Protein AF-A0A7X1LHY0-F1 (afdb_monomer)

Nearest PDB structures (foldseek):
  7w5z-assembly1_c3  TM=2.363E-01  e=8.682E+00  Tetrahymena thermophila
  3ic3-assembly3_B  TM=2.520E-01  e=9.906E+00  Rhodopseudomonas palustris

Radius of gyration: 25.95 Å; Cα contacts (8 Å, |Δi|>4): 78; chains: 1; bounding box: 81×32×48 Å

pLDDT: mean 93.98, std 3.86, range [76.38, 98.06]

Mean predicted aligned error: 5.96 Å

Secondary structure (DSSP, 8-state):
---TTS-----PPPPPSS-TTT--S---------------PPP-----------EE-TTT--EE-PPPPP-SSTT--S-HHHHHHHHHHHHTS---HHHHHHHHHHTT----HHHHHHHHHHHHHHT-

Foldseek 3Di:
DDDPPDDDDDDDDDDDCADPVPRHNPDDDDDDDDDDDDDDDPDDDDQDDDDWDWDADPVPRDIDTDDDDDDLFVVDRDHPVRLVVLCCCCPVVVNQLVNVQVVCVVVVHHDDSVNSVVSPVSNVVSVD

Structure (mmCIF, N/CA/C/O backbone):
data_AF-A0A7X1LHY0-F1
#
_entry.id   AF-A0A7X1LHY0-F1
#
loop_
_atom_site.group_PDB
_atom_site.id
_atom_site.type_symbol
_atom_site.label_atom_id
_atom_site.label_alt_id
_atom_site.label_comp_id
_atom_site.label_asym_id
_atom_site.label_entity_id
_atom_site.label_seq_id
_atom_site.pdbx_PDB_ins_code
_atom_site.Cartn_x
_atom_site.Cartn_y
_atom_site.Cartn_z
_atom_site.occupancy
_atom_site.B_iso_or_equiv
_atom_site.auth_seq_id
_atom_site.auth_comp_id
_atom_site.auth_asym_id
_atom_site.auth_atom_id
_atom_site.pdbx_PDB_model_num
ATOM 1 N N . PRO A 1 1 ? -22.902 -15.969 -0.857 1.00 85.88 1 PRO A N 1
ATOM 2 C CA . PRO A 1 1 ? -22.090 -15.601 0.329 1.00 85.88 1 PRO A CA 1
ATOM 3 C C . PRO A 1 1 ? -20.743 -14.999 -0.093 1.00 85.88 1 PRO A C 1
ATOM 5 O O . PRO A 1 1 ? -20.131 -15.508 -1.031 1.00 85.88 1 PRO A O 1
ATOM 8 N N . PHE A 1 2 ? -20.311 -13.909 0.549 1.00 93.25 2 PHE A N 1
ATOM 9 C CA . PHE A 1 2 ? -19.036 -13.254 0.227 1.00 93.25 2 PHE A CA 1
ATOM 10 C C . PHE A 1 2 ? -17.835 -13.946 0.901 1.00 93.25 2 PHE A C 1
ATOM 12 O O . PHE A 1 2 ? -18.013 -14.597 1.931 1.00 93.25 2 PHE A O 1
ATOM 19 N N . PRO A 1 3 ? -16.602 -13.814 0.364 1.00 95.81 3 PRO A N 1
ATOM 20 C CA . PRO A 1 3 ? -15.420 -14.482 0.918 1.00 95.81 3 PRO A CA 1
ATOM 21 C C . PRO A 1 3 ? -15.141 -14.137 2.390 1.00 95.81 3 PRO A C 1
ATOM 23 O O . PRO A 1 3 ? -15.211 -12.977 2.797 1.00 95.81 3 PRO A O 1
ATOM 26 N N . GLU A 1 4 ? -14.786 -15.133 3.201 1.00 94.00 4 GLU A N 1
ATOM 27 C CA . GLU A 1 4 ? -14.615 -14.986 4.662 1.00 94.00 4 GLU A CA 1
ATOM 28 C C . GLU A 1 4 ? -13.423 -14.112 5.068 1.00 94.00 4 GLU A C 1
ATOM 30 O O . GLU A 1 4 ? -13.462 -13.448 6.097 1.00 94.00 4 GLU A O 1
ATOM 35 N N . HIS A 1 5 ? -12.383 -14.050 4.239 1.00 94.88 5 HIS A N 1
ATOM 36 C CA . HIS A 1 5 ? -11.183 -13.264 4.534 1.00 94.88 5 HIS A CA 1
ATOM 37 C C . HIS A 1 5 ? -11.372 -11.749 4.338 1.00 94.88 5 HIS A C 1
ATOM 39 O O . HIS A 1 5 ? -10.488 -10.978 4.708 1.00 94.88 5 HIS A O 1
ATOM 45 N N . LEU A 1 6 ? -12.482 -11.307 3.731 1.00 95.62 6 LEU A N 1
ATOM 46 C CA . LEU A 1 6 ? -12.755 -9.880 3.564 1.00 95.62 6 LEU A CA 1
ATOM 47 C C . LEU A 1 6 ? -13.174 -9.239 4.899 1.00 95.62 6 LEU A C 1
ATOM 49 O O . LEU A 1 6 ? -13.959 -9.830 5.648 1.00 95.62 6 LEU A O 1
ATOM 53 N N . PRO A 1 7 ? -12.692 -8.024 5.212 1.00 95.00 7 PRO A N 1
ATOM 54 C CA . PRO A 1 7 ? -13.140 -7.310 6.398 1.00 95.00 7 PRO A CA 1
ATOM 55 C C . PRO A 1 7 ? -14.635 -6.992 6.283 1.00 95.00 7 PRO A C 1
ATOM 57 O O . PRO A 1 7 ? -15.123 -6.633 5.213 1.00 95.00 7 PRO A O 1
ATOM 60 N N . ARG A 1 8 ? -15.361 -7.123 7.394 1.00 95.25 8 ARG A N 1
ATOM 61 C CA . ARG A 1 8 ? -16.793 -6.819 7.482 1.00 95.25 8 ARG A CA 1
ATOM 62 C C . ARG A 1 8 ? -16.996 -5.623 8.391 1.00 95.25 8 ARG A C 1
ATOM 64 O O . ARG A 1 8 ? -16.721 -5.697 9.586 1.00 95.25 8 ARG A O 1
ATOM 71 N N . GLU A 1 9 ? -17.478 -4.529 7.817 1.00 95.56 9 GLU A N 1
ATOM 72 C CA . GLU A 1 9 ? -17.961 -3.388 8.584 1.00 95.56 9 GLU A CA 1
ATOM 73 C C . GLU A 1 9 ? -19.419 -3.633 8.967 1.00 95.56 9 GLU A C 1
ATOM 75 O O . GLU A 1 9 ? -20.280 -3.853 8.115 1.00 95.56 9 GLU A O 1
ATOM 80 N N . ARG A 1 10 ? -19.702 -3.628 10.270 1.00 94.62 10 ARG A N 1
ATOM 81 C CA . ARG A 1 10 ? -21.042 -3.888 10.782 1.00 94.62 10 ARG A CA 1
ATOM 82 C C . ARG A 1 10 ? -21.752 -2.578 11.096 1.00 94.62 10 ARG A C 1
ATOM 84 O O . ARG A 1 10 ? -21.530 -1.985 12.148 1.00 94.62 10 ARG A O 1
ATOM 91 N N . VAL A 1 11 ? -22.669 -2.185 10.222 1.00 95.19 11 VAL A N 1
ATOM 92 C CA . VAL A 1 11 ? -23.550 -1.035 10.445 1.00 95.19 11 VAL A CA 1
ATOM 93 C C . VAL A 1 11 ? -24.843 -1.519 11.102 1.00 95.19 11 VAL A C 1
ATOM 9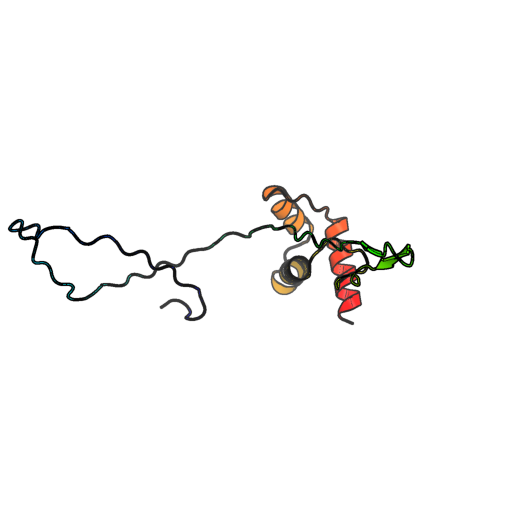5 O O . VAL A 1 11 ? -25.638 -2.224 10.486 1.00 95.19 11 VAL A O 1
ATOM 98 N N . VAL A 1 12 ? -25.050 -1.169 12.374 1.00 95.00 12 VAL A N 1
ATOM 99 C CA . VAL A 1 12 ? -26.282 -1.500 13.108 1.00 95.00 12 VAL A CA 1
ATOM 100 C C . VAL A 1 12 ? -27.229 -0.309 13.050 1.00 95.00 12 VAL A C 1
ATOM 102 O O . VAL A 1 12 ? -26.929 0.749 13.600 1.00 95.00 12 VAL A O 1
ATOM 105 N N . ILE A 1 13 ? -28.387 -0.486 12.413 1.00 94.31 13 ILE A N 1
ATOM 106 C CA . ILE A 1 13 ? -29.454 0.517 12.457 1.00 94.31 13 ILE A CA 1
ATOM 107 C C . ILE A 1 13 ? -30.049 0.528 13.868 1.00 9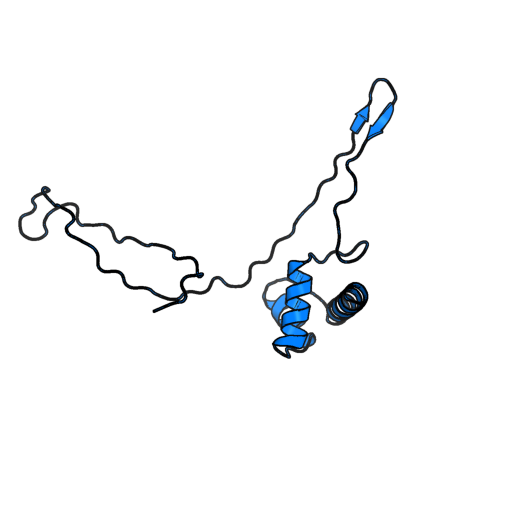4.31 13 ILE A C 1
ATOM 109 O O . ILE A 1 13 ? -30.350 -0.524 14.435 1.00 94.31 13 ILE A O 1
ATOM 113 N N . ALA A 1 14 ? -30.182 1.725 14.444 1.00 91.94 14 ALA A N 1
ATOM 114 C CA . ALA A 1 14 ? -30.658 1.891 15.808 1.00 91.94 14 ALA A CA 1
ATOM 115 C C . ALA A 1 14 ? -32.066 1.306 15.983 1.00 91.94 14 ALA A C 1
ATOM 117 O O . ALA A 1 14 ? -32.978 1.578 15.200 1.00 91.94 14 ALA A O 1
ATOM 118 N N . ALA A 1 15 ? -32.236 0.522 17.048 1.00 91.69 15 ALA A N 1
ATOM 119 C CA . ALA A 1 15 ? -33.547 0.054 17.466 1.00 91.69 15 ALA A CA 1
ATOM 120 C C . ALA A 1 15 ? -34.418 1.242 17.928 1.00 91.69 15 ALA A C 1
ATOM 122 O O . ALA A 1 15 ? -33.883 2.238 18.426 1.00 91.69 15 ALA A O 1
ATOM 123 N N . PRO A 1 16 ? -35.753 1.152 17.804 1.00 92.81 16 PRO A N 1
ATOM 124 C CA . PRO A 1 16 ? -36.641 2.185 18.324 1.00 92.81 16 PRO A CA 1
ATOM 125 C C . PRO A 1 16 ? -36.524 2.289 19.854 1.00 92.81 16 PRO A C 1
ATOM 127 O O . PRO A 1 16 ? -36.327 1.286 20.536 1.00 92.81 16 PRO A O 1
ATOM 130 N N . ALA A 1 17 ? -36.676 3.499 20.403 1.00 92.94 17 ALA A N 1
ATOM 131 C CA . ALA A 1 17 ? -36.624 3.737 21.854 1.00 92.94 17 ALA A CA 1
ATOM 132 C C . ALA A 1 17 ? -37.914 3.318 22.587 1.00 92.94 17 ALA A C 1
ATOM 134 O O . ALA A 1 17 ? -37.912 3.106 23.799 1.00 92.94 17 ALA A O 1
ATOM 135 N N . SER A 1 18 ? -39.023 3.203 21.857 1.00 96.12 18 SER A N 1
ATOM 136 C CA . SER A 1 18 ? -40.320 2.780 22.373 1.00 96.12 18 SER A CA 1
ATOM 137 C C . SER A 1 18 ? -41.049 1.902 21.361 1.00 96.12 18 SER A C 1
ATOM 139 O O . SER A 1 18 ? -40.797 1.956 20.157 1.00 96.12 18 SER A O 1
ATOM 141 N N . CYS A 1 19 ? -41.944 1.051 21.861 1.00 94.44 19 CYS A N 1
ATOM 142 C CA . CYS A 1 19 ? -42.774 0.201 21.025 1.00 94.44 19 CYS A CA 1
ATOM 143 C C . CYS A 1 19 ? -43.650 1.078 20.114 1.00 94.44 19 CYS A C 1
ATOM 145 O O . CYS A 1 19 ? -44.468 1.837 20.641 1.00 94.44 19 CYS A O 1
ATOM 147 N N . PRO A 1 20 ? -43.560 0.943 18.778 1.00 93.00 20 PRO A N 1
ATOM 148 C CA . PRO A 1 20 ? -44.338 1.768 17.852 1.00 93.00 20 PRO A CA 1
ATOM 149 C C . PRO A 1 20 ? -45.856 1.608 18.013 1.00 93.00 20 PRO A C 1
ATOM 151 O O . PRO A 1 20 ? -46.613 2.497 17.646 1.00 93.00 20 PRO A O 1
ATOM 154 N N . CYS A 1 21 ? -46.309 0.476 18.563 1.00 94.12 21 CYS A N 1
ATOM 155 C CA . CYS A 1 21 ? -47.727 0.172 18.744 1.00 94.12 21 CYS A CA 1
ATOM 156 C C . CYS A 1 21 ? -48.326 0.771 20.028 1.00 94.12 21 CYS A C 1
ATOM 158 O O . CYS A 1 21 ? -49.487 1.168 20.023 1.00 94.12 21 CYS A O 1
ATOM 160 N N . CYS A 1 22 ? -47.584 0.785 21.141 1.00 94.94 22 CYS A N 1
ATOM 161 C CA . CYS A 1 22 ? -48.137 1.138 22.460 1.00 94.94 22 CYS A CA 1
ATOM 162 C C . CYS A 1 22 ? -47.306 2.155 23.257 1.00 94.94 22 CYS A C 1
ATOM 164 O O . CYS A 1 22 ? -47.662 2.481 24.385 1.00 94.94 22 CYS A O 1
ATOM 166 N N . GLY A 1 23 ? -46.180 2.631 22.720 1.00 93.25 23 GLY A N 1
ATOM 167 C CA . GLY A 1 23 ? -45.312 3.623 23.362 1.00 93.25 23 GLY A CA 1
ATOM 168 C C . GLY A 1 23 ? -44.479 3.108 24.543 1.00 93.25 23 GLY A C 1
ATOM 169 O O . GLY A 1 23 ? -43.711 3.870 25.122 1.00 93.25 23 GLY A O 1
ATOM 170 N N . SER A 1 24 ? -44.583 1.826 24.906 1.00 94.44 24 SER A N 1
ATOM 171 C CA . SER A 1 24 ? -43.810 1.231 26.006 1.00 94.44 24 SER A CA 1
ATOM 172 C C . SER A 1 24 ? -42.304 1.235 25.724 1.00 94.44 24 SER A C 1
ATOM 174 O O . SER A 1 24 ? -41.876 0.825 24.649 1.00 94.44 24 SER A O 1
ATOM 176 N N . ALA A 1 25 ? -41.491 1.597 26.719 1.00 93.38 25 ALA A N 1
ATOM 177 C CA . ALA A 1 25 ? -40.028 1.487 26.661 1.00 93.38 25 ALA A CA 1
ATOM 178 C C . ALA A 1 25 ? -39.503 0.067 26.978 1.00 93.38 25 ALA A C 1
ATOM 180 O O . ALA A 1 25 ? -38.301 -0.182 26.935 1.00 93.38 25 ALA A O 1
ATOM 181 N N . LYS A 1 26 ? -40.388 -0.882 27.319 1.00 94.06 26 LYS A N 1
ATOM 182 C CA . LYS A 1 26 ? -40.021 -2.266 27.666 1.00 94.06 26 LYS A CA 1
ATOM 183 C C . LYS A 1 26 ? -39.803 -3.113 26.406 1.00 94.06 26 LYS A C 1
ATOM 185 O O . LYS A 1 26 ? -40.612 -3.982 26.095 1.00 94.06 26 LYS A O 1
ATOM 190 N N . LEU A 1 27 ? -38.736 -2.826 25.668 1.00 93.38 27 LEU A N 1
ATOM 191 C CA . LEU A 1 27 ? -38.319 -3.568 24.476 1.00 93.38 27 LEU A CA 1
ATOM 192 C C . LEU A 1 27 ? -37.218 -4.580 24.830 1.00 93.38 27 LEU A C 1
ATOM 194 O O . LEU A 1 27 ? -36.343 -4.291 25.642 1.00 93.38 27 LEU A O 1
ATOM 198 N N . SER A 1 28 ? -37.233 -5.751 24.191 1.00 92.69 28 SER A N 1
ATOM 199 C CA . SER A 1 28 ? -36.191 -6.781 24.316 1.00 92.69 28 SER A CA 1
ATOM 200 C C . SER A 1 28 ? -35.674 -7.187 22.938 1.00 92.69 28 SER A C 1
ATOM 202 O O . SER A 1 28 ? -36.470 -7.421 22.028 1.00 92.69 28 SER A O 1
ATOM 204 N N . LYS A 1 29 ? -34.352 -7.313 22.775 1.00 92.50 29 LYS A N 1
ATOM 205 C CA . LYS A 1 29 ? -33.746 -7.802 21.526 1.00 92.50 29 LYS A CA 1
ATOM 206 C C . LYS A 1 29 ? -34.069 -9.292 21.341 1.00 92.50 29 LYS A C 1
ATOM 208 O O . LYS A 1 29 ? -33.768 -10.083 22.228 1.00 92.50 29 LYS A O 1
ATOM 213 N N . LEU A 1 30 ? -34.649 -9.663 20.196 1.00 93.19 30 LEU A N 1
ATOM 214 C CA . LEU A 1 30 ? -34.957 -11.061 19.845 1.00 93.19 30 LEU A CA 1
ATOM 215 C C . LEU A 1 30 ? -33.893 -11.693 18.942 1.00 93.19 30 LEU A C 1
ATOM 217 O O . LEU A 1 30 ? -33.502 -12.836 19.141 1.00 93.19 30 LEU A O 1
ATOM 221 N N . GLY A 1 31 ? -33.420 -10.940 17.955 1.00 92.44 31 GLY A N 1
ATOM 222 C CA . GLY A 1 31 ? -32.506 -11.412 16.926 1.00 92.44 31 GLY A CA 1
ATOM 223 C C . GLY A 1 31 ? -32.131 -10.269 15.996 1.00 92.44 31 GLY A C 1
ATOM 224 O O . GLY A 1 31 ? -32.388 -9.101 16.301 1.00 92.44 31 GLY A O 1
ATOM 225 N N . GLU A 1 32 ? -31.500 -10.604 14.884 1.00 94.06 32 GLU A N 1
ATOM 226 C CA . GLU A 1 32 ? -31.088 -9.653 13.861 1.00 94.06 32 GLU A CA 1
ATOM 227 C C . GLU A 1 32 ? -31.100 -10.329 12.497 1.00 94.06 32 GLU A C 1
ATOM 229 O O . GLU A 1 32 ? -30.674 -11.476 12.372 1.00 94.06 32 GLU A O 1
ATOM 234 N N . ASP A 1 33 ? -31.552 -9.592 11.489 1.00 95.25 33 ASP A N 1
ATOM 235 C CA . ASP A 1 33 ? -31.409 -9.987 10.097 1.00 95.25 33 ASP A CA 1
ATOM 236 C C . ASP A 1 33 ? -30.133 -9.349 9.548 1.00 95.25 33 ASP A C 1
ATOM 238 O O . ASP A 1 33 ? -29.924 -8.137 9.659 1.00 95.25 33 ASP A O 1
ATOM 242 N N . ILE A 1 34 ? -29.252 -10.172 8.982 1.00 94.38 34 ILE A N 1
ATOM 243 C CA . ILE A 1 34 ? -27.966 -9.727 8.446 1.00 94.38 34 ILE A CA 1
ATOM 244 C C . ILE A 1 34 ? -28.074 -9.684 6.925 1.00 94.38 34 ILE A C 1
ATOM 246 O O . ILE A 1 34 ? -28.271 -10.711 6.280 1.00 94.38 34 ILE A O 1
ATOM 250 N N . THR A 1 35 ? -27.911 -8.493 6.354 1.00 94.62 35 THR A N 1
ATOM 251 C CA . THR A 1 35 ? -27.704 -8.314 4.912 1.00 94.62 35 THR A CA 1
ATOM 252 C C . THR A 1 35 ? -26.252 -7.922 4.689 1.00 94.62 35 THR A C 1
ATOM 254 O O . THR A 1 35 ? -25.779 -6.951 5.277 1.00 94.62 35 THR A O 1
ATOM 257 N N . GLU A 1 36 ? -25.537 -8.681 3.862 1.00 95.50 36 GLU A N 1
ATOM 258 C CA . GLU A 1 36 ? -24.182 -8.321 3.453 1.00 95.50 36 GLU A CA 1
ATOM 259 C C . GLU A 1 36 ? -24.232 -7.537 2.134 1.00 95.50 36 GLU A C 1
ATOM 261 O O . GLU A 1 36 ? -24.897 -7.952 1.183 1.00 95.50 36 GLU A O 1
ATOM 266 N N . THR A 1 37 ? -23.473 -6.445 2.062 1.00 95.19 37 THR A N 1
ATOM 267 C CA . THR A 1 37 ? -23.223 -5.686 0.830 1.00 95.19 37 THR A CA 1
ATOM 268 C C . THR A 1 37 ? -21.720 -5.663 0.589 1.00 95.19 37 THR A C 1
ATOM 270 O O . THR A 1 37 ? -20.953 -5.343 1.497 1.00 95.19 37 THR A O 1
ATOM 273 N N . LEU A 1 38 ? -21.288 -6.027 -0.620 1.00 95.44 38 LEU A N 1
ATOM 274 C CA . LEU A 1 38 ? -19.879 -5.959 -0.999 1.00 95.44 38 LEU A CA 1
ATOM 275 C C . LEU A 1 38 ? -19.534 -4.540 -1.447 1.00 95.44 38 LEU A C 1
ATOM 277 O O . LEU A 1 38 ? -20.078 -4.058 -2.435 1.00 95.44 38 LEU A O 1
ATOM 281 N N . GLU A 1 39 ? -18.592 -3.922 -0.746 1.00 95.00 39 GLU A N 1
ATOM 282 C CA . GLU A 1 39 ? -18.088 -2.578 -1.027 1.00 95.00 39 GLU A CA 1
ATOM 283 C C . GLU A 1 39 ? -16.587 -2.600 -1.334 1.00 95.00 39 GLU A C 1
ATOM 285 O O . GLU A 1 39 ? -15.880 -3.565 -1.027 1.00 95.00 39 GLU A O 1
ATOM 290 N N . VAL A 1 40 ? -16.088 -1.524 -1.949 1.00 93.69 40 VAL A N 1
ATOM 291 C CA . VAL A 1 40 ? -14.668 -1.365 -2.289 1.00 93.69 40 VAL A CA 1
ATOM 292 C C . VAL A 1 40 ? -14.098 -0.100 -1.658 1.00 93.69 40 VAL A C 1
ATOM 294 O O . VAL A 1 40 ? -14.640 0.989 -1.815 1.00 93.69 40 VAL A O 1
ATOM 297 N N . ILE A 1 41 ? -12.950 -0.229 -0.991 1.00 90.06 41 ILE A N 1
ATOM 298 C CA . ILE A 1 41 ? -12.122 0.924 -0.630 1.00 90.06 41 ILE A CA 1
ATOM 299 C C . ILE A 1 41 ? -11.192 1.183 -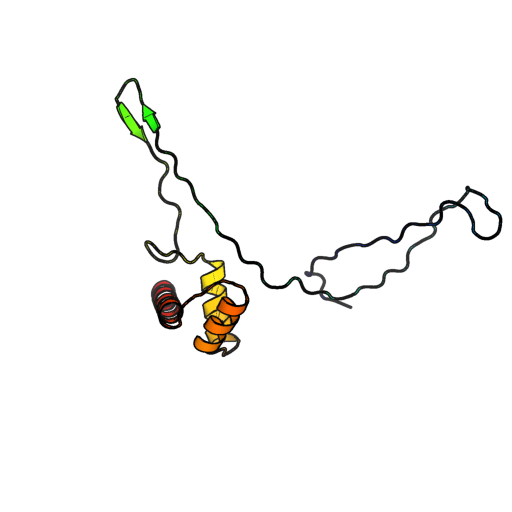1.821 1.00 90.06 41 ILE A C 1
ATOM 301 O O . ILE A 1 41 ? -10.383 0.308 -2.149 1.00 90.06 41 ILE A O 1
ATOM 305 N N . PRO A 1 42 ? -11.286 2.342 -2.502 1.00 87.31 42 PRO A N 1
ATOM 306 C CA . PRO A 1 42 ? -10.374 2.669 -3.591 1.00 87.31 42 PRO A CA 1
ATOM 307 C C . PRO A 1 42 ? -8.917 2.668 -3.123 1.00 87.31 42 PRO A C 1
ATOM 309 O O . PRO A 1 42 ? -8.619 2.751 -1.930 1.00 87.31 42 PRO A O 1
ATOM 312 N N . ARG A 1 43 ? -7.984 2.619 -4.075 1.00 87.75 43 ARG A N 1
ATOM 313 C CA . ARG A 1 43 ? -6.555 2.710 -3.765 1.00 87.75 43 ARG A CA 1
ATOM 314 C C . ARG A 1 43 ? -6.252 3.946 -2.907 1.00 87.75 43 ARG A C 1
ATOM 316 O O . ARG A 1 43 ? -6.681 5.048 -3.228 1.00 87.75 43 ARG A O 1
ATOM 323 N N . GLN A 1 44 ? -5.447 3.753 -1.862 1.00 93.06 44 GLN A N 1
ATOM 324 C CA . GLN A 1 44 ? -4.960 4.821 -0.993 1.00 93.06 44 GLN A CA 1
ATOM 325 C C . GLN A 1 44 ? -3.453 5.021 -1.164 1.00 93.06 44 GLN A C 1
ATOM 327 O O . GLN A 1 44 ? -2.668 4.075 -1.062 1.00 93.06 44 GLN A O 1
ATOM 332 N N . TRP A 1 45 ? -3.046 6.269 -1.379 1.00 94.50 45 TRP A N 1
ATOM 333 C CA . TRP A 1 45 ? -1.644 6.667 -1.423 1.00 94.50 45 TRP A CA 1
ATOM 334 C C . TRP A 1 45 ? -1.171 7.117 -0.047 1.00 94.50 45 TRP A C 1
ATOM 336 O O . TRP A 1 45 ? -1.884 7.811 0.673 1.00 94.50 45 TRP A O 1
ATOM 346 N N . LYS A 1 46 ? 0.056 6.744 0.316 1.00 95.62 46 LYS A N 1
ATOM 347 C CA . LYS A 1 46 ? 0.698 7.214 1.542 1.00 95.62 46 LYS A CA 1
ATOM 348 C C . LYS A 1 46 ? 2.180 7.449 1.323 1.00 95.62 46 LYS A C 1
ATOM 350 O O . LYS A 1 46 ? 2.825 6.729 0.562 1.00 95.62 46 LYS A O 1
ATOM 355 N N . VAL A 1 47 ? 2.719 8.411 2.058 1.00 94.94 47 VAL A N 1
ATOM 356 C CA . VAL A 1 47 ? 4.156 8.657 2.155 1.00 94.94 47 VAL A CA 1
ATOM 357 C C . VAL A 1 47 ? 4.616 8.165 3.519 1.00 94.94 47 VAL A C 1
ATOM 359 O O . VAL A 1 47 ? 4.058 8.551 4.542 1.00 94.94 47 VAL A O 1
ATOM 362 N N . ILE A 1 48 ? 5.621 7.291 3.539 1.00 93.56 48 ILE A N 1
ATOM 363 C CA . ILE A 1 48 ? 6.264 6.855 4.782 1.00 93.56 48 ILE A CA 1
ATOM 364 C C . ILE A 1 48 ? 7.539 7.677 4.947 1.00 93.56 48 ILE A C 1
ATOM 366 O O . ILE A 1 48 ? 8.516 7.466 4.230 1.00 93.56 48 ILE A O 1
ATOM 370 N N . GLN A 1 49 ? 7.537 8.605 5.902 1.00 93.56 49 GLN A N 1
ATOM 371 C CA . GLN A 1 49 ? 8.725 9.370 6.263 1.00 93.56 49 GLN A CA 1
ATOM 372 C C . GLN A 1 49 ? 9.480 8.637 7.374 1.00 93.56 49 GLN A C 1
ATOM 374 O O . GLN A 1 49 ? 9.016 8.566 8.508 1.00 93.56 49 GLN A O 1
ATOM 379 N N . THR A 1 50 ? 10.649 8.078 7.055 1.00 92.25 50 THR A N 1
ATOM 380 C CA . THR A 1 50 ? 11.508 7.446 8.068 1.00 92.25 50 THR A CA 1
ATOM 381 C C . THR A 1 50 ? 12.548 8.446 8.558 1.00 92.25 50 THR A C 1
ATOM 383 O O . THR A 1 50 ? 13.488 8.778 7.835 1.00 92.25 50 THR A O 1
ATOM 386 N N . VAL A 1 51 ? 12.379 8.935 9.787 1.00 94.38 51 VAL A N 1
ATOM 387 C CA . VAL A 1 51 ? 13.301 9.884 10.422 1.00 94.38 51 VAL A CA 1
ATOM 388 C C . VAL A 1 51 ? 14.354 9.115 11.215 1.00 94.38 51 VAL A C 1
ATOM 390 O O . VAL A 1 51 ? 14.032 8.284 12.058 1.00 94.38 51 VAL A O 1
ATOM 393 N N . ARG A 1 52 ? 15.631 9.391 10.935 1.00 94.62 52 ARG A N 1
ATOM 394 C CA . ARG A 1 52 ? 16.777 8.833 11.666 1.00 94.62 52 ARG A CA 1
ATOM 395 C C . ARG A 1 52 ? 17.468 9.944 12.428 1.00 94.62 52 ARG A C 1
ATOM 397 O O . ARG A 1 52 ? 18.334 10.626 11.871 1.00 94.62 52 ARG A O 1
ATOM 404 N N . GLU A 1 53 ? 17.074 10.114 13.677 1.00 96.69 53 GLU A N 1
ATOM 405 C CA . GLU A 1 53 ? 17.627 11.146 14.542 1.00 96.69 53 GLU A CA 1
ATOM 406 C C . GLU A 1 53 ? 19.123 10.930 14.781 1.00 96.69 53 GLU A C 1
ATOM 408 O O . GLU A 1 53 ? 19.605 9.800 14.900 1.00 96.69 53 GLU A O 1
ATOM 413 N N . LYS A 1 54 ? 19.859 12.039 14.803 1.00 96.81 54 LYS A N 1
ATOM 414 C CA . LYS A 1 54 ? 21.287 12.076 15.103 1.00 96.81 54 LYS A CA 1
ATOM 415 C C . LYS A 1 54 ? 21.462 12.747 16.450 1.00 96.81 54 LYS A C 1
ATOM 417 O O . LYS A 1 54 ? 20.923 13.831 16.659 1.00 96.81 54 LYS A O 1
ATOM 422 N N . PHE A 1 55 ? 22.262 12.144 17.313 1.00 96.31 55 PHE A N 1
ATOM 423 C CA . PHE A 1 55 ? 22.590 12.706 18.615 1.00 96.31 55 PHE A CA 1
ATOM 424 C C . PHE A 1 55 ? 24.099 12.827 18.757 1.00 96.31 55 PHE A C 1
ATOM 426 O O . PHE A 1 55 ? 24.831 11.938 18.338 1.00 96.31 55 PHE A O 1
ATOM 433 N N . SER A 1 56 ? 24.570 13.919 19.351 1.00 96.75 56 SER A N 1
ATOM 434 C CA . SER A 1 56 ? 25.964 14.073 19.772 1.00 96.75 56 SER A CA 1
ATOM 435 C C . SER A 1 56 ? 26.064 13.869 21.282 1.00 96.75 56 SER A C 1
ATOM 437 O O . SER A 1 56 ? 25.351 14.533 22.040 1.00 96.75 56 SER A O 1
ATOM 439 N N . CYS A 1 57 ? 26.957 12.994 21.738 1.00 95.06 57 CYS A N 1
ATOM 440 C CA . CYS A 1 57 ? 27.278 12.884 23.158 1.00 95.06 57 CYS A CA 1
ATOM 441 C C . CYS A 1 57 ? 27.994 14.160 23.625 1.00 95.06 57 CYS A C 1
ATOM 443 O O . CYS A 1 57 ? 28.966 14.565 23.001 1.00 95.06 57 CYS A O 1
ATOM 445 N N . ARG A 1 58 ? 27.553 14.794 24.719 1.00 95.25 58 ARG A N 1
ATOM 446 C CA . ARG A 1 58 ? 28.201 16.019 25.235 1.00 95.25 58 ARG A CA 1
ATOM 447 C C . ARG A 1 58 ? 29.529 15.770 25.947 1.00 95.25 58 ARG A C 1
ATOM 449 O O . ARG A 1 58 ? 30.299 16.701 26.114 1.00 95.25 58 ARG A O 1
ATOM 456 N N . GLU A 1 59 ? 29.775 14.540 26.380 1.00 95.19 59 GLU A N 1
ATOM 457 C CA . GLU A 1 59 ? 30.990 14.185 27.116 1.00 95.19 59 GLU A CA 1
ATOM 458 C C . GLU A 1 59 ? 32.140 13.801 26.179 1.00 95.19 59 GLU A C 1
ATOM 460 O O . GLU A 1 59 ? 33.278 14.192 26.402 1.00 95.19 59 GLU A O 1
ATOM 465 N N . CYS A 1 60 ? 31.849 13.054 25.109 1.00 96.00 60 CYS A N 1
ATOM 466 C CA . CYS A 1 60 ? 32.868 12.565 24.175 1.00 96.00 60 CYS A CA 1
ATOM 467 C C . CYS A 1 60 ? 32.705 13.073 22.737 1.00 96.00 60 CYS A C 1
ATOM 469 O O . CYS A 1 60 ? 33.407 12.595 21.849 1.00 96.00 60 CYS A O 1
ATOM 471 N N . GLU A 1 61 ? 31.744 13.968 22.492 1.00 95.12 61 GLU A N 1
ATOM 472 C CA . GLU A 1 61 ? 31.441 14.614 21.200 1.00 95.12 61 GLU A CA 1
ATOM 473 C C . GLU A 1 61 ? 31.113 13.660 20.033 1.00 95.12 61 GLU A C 1
ATOM 475 O O . GLU A 1 61 ? 30.880 14.088 18.902 1.00 95.12 61 GLU A O 1
ATOM 480 N N . LYS A 1 62 ? 31.013 12.349 20.288 1.00 96.75 62 LYS A N 1
ATOM 481 C CA . LYS A 1 62 ? 30.672 11.350 19.269 1.00 96.75 62 LYS A CA 1
ATOM 482 C C . LYS A 1 62 ? 29.225 11.489 18.813 1.00 96.75 62 LYS A C 1
ATOM 484 O O . LYS A 1 62 ? 28.315 11.607 19.634 1.00 96.75 62 LYS A O 1
ATOM 489 N N . ILE A 1 63 ? 29.019 11.380 17.502 1.00 96.62 63 ILE A N 1
ATOM 490 C CA . ILE A 1 63 ? 27.695 11.381 16.877 1.00 96.62 63 ILE A CA 1
ATOM 491 C C . ILE A 1 63 ? 27.204 9.942 16.719 1.00 96.62 63 ILE A C 1
ATOM 493 O O . ILE A 1 63 ? 27.881 9.109 16.117 1.00 96.62 63 ILE A O 1
ATOM 497 N N . THR A 1 64 ? 26.008 9.658 17.222 1.00 95.94 64 THR A N 1
ATOM 498 C CA . THR A 1 64 ? 25.305 8.389 17.041 1.00 95.94 64 THR A CA 1
ATOM 499 C C . THR A 1 64 ? 24.066 8.594 16.175 1.00 95.94 64 THR A C 1
ATOM 501 O O . THR A 1 64 ? 23.382 9.616 16.242 1.00 95.94 64 THR A O 1
ATOM 504 N N . GLN A 1 65 ? 23.792 7.617 15.314 1.00 97.00 65 GLN A N 1
ATOM 505 C CA . GLN A 1 65 ? 22.600 7.578 14.475 1.00 97.00 65 GLN A CA 1
ATOM 506 C C . GLN A 1 65 ? 22.191 6.113 14.286 1.00 97.00 65 GLN A C 1
ATOM 508 O O . GLN A 1 65 ? 23.062 5.297 13.968 1.00 97.00 65 GLN A O 1
ATOM 513 N N . PRO A 1 66 ? 20.898 5.759 14.406 1.00 94.88 66 PRO A N 1
ATOM 514 C CA . PRO A 1 66 ? 20.419 4.434 14.020 1.00 94.88 66 PRO A CA 1
ATOM 515 C C . PRO A 1 66 ? 20.763 4.132 12.553 1.00 94.88 66 PRO A C 1
ATOM 517 O O . PRO A 1 66 ? 20.807 5.072 11.752 1.00 94.88 66 PRO A O 1
ATOM 520 N N . PRO A 1 67 ? 20.998 2.869 12.152 1.00 92.06 67 PRO A N 1
ATOM 521 C CA . PRO A 1 67 ? 21.312 2.513 10.766 1.00 92.06 67 PRO A CA 1
ATOM 522 C C . PRO A 1 67 ? 20.177 2.879 9.797 1.00 92.06 67 PRO A C 1
ATOM 524 O O . PRO A 1 67 ? 19.051 3.169 10.202 1.00 92.06 67 PRO A O 1
ATOM 527 N N . ALA A 1 68 ? 20.489 2.927 8.499 1.00 88.81 68 ALA A N 1
ATOM 528 C CA . ALA A 1 68 ? 19.478 3.185 7.478 1.00 88.81 68 ALA A CA 1
ATOM 529 C C . ALA A 1 68 ? 18.459 2.034 7.439 1.00 88.81 68 ALA A C 1
ATOM 531 O O . ALA A 1 68 ? 18.876 0.879 7.550 1.00 88.81 68 ALA A O 1
ATOM 532 N N . PRO A 1 69 ? 17.154 2.319 7.275 1.00 87.62 69 PRO A N 1
ATOM 533 C CA . PRO A 1 69 ? 16.181 1.268 7.031 1.00 87.62 69 PRO A CA 1
ATOM 534 C C . PRO A 1 69 ? 16.482 0.572 5.701 1.00 87.62 69 PRO A C 1
ATOM 536 O O . PRO A 1 69 ? 17.164 1.106 4.822 1.00 87.62 69 PRO A O 1
ATOM 539 N N . PHE A 1 70 ? 15.936 -0.627 5.551 1.00 85.94 70 PHE A N 1
ATOM 540 C CA . PHE A 1 70 ? 15.994 -1.353 4.295 1.00 85.94 70 PHE A CA 1
ATOM 541 C C . PHE A 1 70 ? 15.190 -0.632 3.201 1.00 85.94 70 PHE A C 1
ATOM 543 O O . PHE A 1 70 ? 14.075 -0.166 3.436 1.00 85.94 70 PHE A O 1
ATOM 550 N N . HIS A 1 71 ? 15.741 -0.608 1.988 1.00 85.44 71 HIS A N 1
ATOM 551 C CA . HIS A 1 71 ? 15.050 -0.186 0.774 1.00 85.44 71 HIS A CA 1
ATOM 552 C C . HIS A 1 71 ? 15.244 -1.256 -0.300 1.00 85.44 71 HIS A C 1
ATOM 554 O O . HIS A 1 71 ? 16.356 -1.751 -0.468 1.00 85.44 71 HIS A O 1
ATOM 560 N N . VAL A 1 72 ? 14.177 -1.574 -1.042 1.00 85.50 72 VAL A N 1
ATOM 561 C CA . VAL A 1 72 ? 14.209 -2.571 -2.132 1.00 85.50 72 VAL A CA 1
ATOM 562 C C . VAL A 1 72 ? 15.243 -2.189 -3.191 1.00 85.50 72 VAL A C 1
ATOM 564 O O . VAL A 1 72 ? 16.038 -3.020 -3.616 1.00 85.50 72 VAL A O 1
ATOM 567 N N . THR A 1 73 ? 15.265 -0.909 -3.561 1.00 84.62 73 THR A N 1
ATOM 568 C CA . THR A 1 73 ? 16.257 -0.342 -4.476 1.00 84.62 73 THR A CA 1
ATOM 569 C C . THR A 1 73 ? 17.140 0.636 -3.700 1.00 84.62 73 THR A C 1
ATOM 571 O O . THR A 1 73 ? 16.600 1.488 -2.980 1.00 84.62 73 THR A O 1
ATOM 574 N N . PRO A 1 74 ? 18.480 0.582 -3.834 1.00 79.50 74 PRO A N 1
ATOM 575 C CA . PRO A 1 74 ? 19.369 1.548 -3.196 1.00 79.50 74 PRO A CA 1
ATOM 576 C C . PRO A 1 74 ? 18.980 2.984 -3.557 1.00 79.50 74 PRO A C 1
ATOM 578 O O . PRO A 1 74 ? 18.862 3.319 -4.733 1.00 79.50 74 PRO A O 1
ATOM 581 N N . ARG A 1 75 ? 18.780 3.837 -2.541 1.00 78.62 75 ARG A N 1
ATOM 582 C CA . ARG A 1 75 ? 18.328 5.238 -2.699 1.00 78.62 75 ARG A CA 1
ATOM 583 C C . ARG A 1 75 ? 16.983 5.389 -3.438 1.00 78.62 75 ARG A C 1
ATOM 585 O O . ARG A 1 75 ? 16.673 6.474 -3.921 1.00 78.62 75 ARG A O 1
ATOM 592 N N . GLY A 1 76 ? 16.188 4.322 -3.531 1.00 83.69 76 GLY A N 1
ATOM 593 C CA . GLY A 1 76 ? 14.880 4.339 -4.177 1.00 83.69 76 GLY A CA 1
ATOM 594 C C . GLY A 1 76 ? 13.830 5.067 -3.340 1.00 83.69 76 GLY A C 1
ATOM 595 O O . GLY A 1 76 ? 13.788 4.930 -2.118 1.00 83.69 76 GLY A O 1
ATOM 596 N N . PHE A 1 77 ? 12.955 5.817 -4.010 1.00 91.12 77 PHE A N 1
ATOM 597 C CA . PHE A 1 77 ? 11.817 6.495 -3.377 1.00 91.12 77 PHE A CA 1
ATOM 598 C C . PHE A 1 77 ? 10.581 5.585 -3.251 1.00 91.12 77 PHE A C 1
ATOM 600 O O . PHE A 1 77 ? 9.698 5.840 -2.434 1.00 91.12 77 PHE A O 1
ATOM 607 N N . ALA A 1 78 ? 10.498 4.530 -4.067 1.00 93.94 78 ALA A N 1
ATOM 608 C CA . ALA A 1 78 ? 9.349 3.639 -4.117 1.00 93.94 78 ALA A CA 1
ATOM 609 C C . ALA A 1 78 ? 9.404 2.590 -2.995 1.00 93.94 78 ALA A C 1
ATOM 611 O O . ALA A 1 78 ? 10.376 1.846 -2.855 1.00 93.94 78 ALA A O 1
ATOM 612 N N . GLY A 1 79 ? 8.335 2.520 -2.198 1.00 93.69 79 GLY A N 1
ATOM 613 C CA . GLY A 1 79 ? 8.168 1.478 -1.186 1.00 93.69 79 GLY A CA 1
ATOM 614 C C . GLY A 1 79 ? 7.839 0.106 -1.798 1.00 93.69 79 GLY A C 1
ATOM 615 O O . GLY A 1 79 ? 7.353 0.038 -2.930 1.00 93.69 79 GLY A O 1
ATOM 616 N N . PRO A 1 80 ? 8.020 -0.994 -1.041 1.00 93.31 80 PRO A N 1
ATOM 617 C CA . PRO A 1 80 ? 7.840 -2.358 -1.549 1.00 93.31 80 PRO A CA 1
ATOM 618 C C . PRO A 1 80 ? 6.434 -2.619 -2.105 1.00 93.31 80 PRO A C 1
ATOM 620 O O . PRO A 1 80 ? 6.301 -3.232 -3.158 1.00 93.31 80 PRO A O 1
ATOM 623 N N . ASN A 1 81 ? 5.385 -2.093 -1.463 1.00 94.88 81 ASN A N 1
ATOM 624 C CA . ASN A 1 81 ? 4.006 -2.287 -1.928 1.00 94.88 81 ASN A CA 1
ATOM 625 C C . ASN A 1 81 ? 3.715 -1.560 -3.249 1.00 94.88 81 ASN A C 1
ATOM 627 O O . ASN A 1 81 ? 2.978 -2.081 -4.080 1.00 94.88 81 ASN A O 1
ATOM 631 N N . LEU A 1 82 ? 4.307 -0.378 -3.462 1.00 95.69 82 LEU A N 1
ATOM 632 C CA . LEU A 1 82 ? 4.182 0.339 -4.734 1.00 95.69 82 LEU A CA 1
ATOM 633 C C . LEU A 1 82 ? 4.872 -0.446 -5.853 1.00 95.69 82 LEU A C 1
ATOM 635 O O . LEU A 1 82 ? 4.294 -0.632 -6.919 1.00 95.69 82 LEU A O 1
ATOM 639 N N . LEU A 1 83 ? 6.079 -0.951 -5.592 1.00 96.06 83 LEU A N 1
ATOM 640 C CA . LEU A 1 83 ? 6.820 -1.777 -6.545 1.00 96.06 83 LEU A CA 1
ATOM 641 C C . LEU A 1 83 ? 6.062 -3.064 -6.891 1.00 96.06 83 LEU A C 1
ATOM 643 O O . LEU A 1 83 ? 5.887 -3.373 -8.068 1.00 96.06 83 LEU A O 1
ATOM 647 N N . ALA A 1 84 ? 5.546 -3.770 -5.882 1.00 96.00 84 ALA A N 1
ATOM 648 C CA . ALA A 1 84 ? 4.737 -4.968 -6.078 1.00 96.00 84 ALA A CA 1
ATOM 649 C C . ALA A 1 84 ? 3.492 -4.683 -6.932 1.00 96.00 84 ALA A C 1
ATOM 651 O O . ALA A 1 84 ? 3.212 -5.429 -7.866 1.00 96.00 84 ALA A O 1
ATOM 652 N N . MET A 1 85 ? 2.788 -3.577 -6.667 1.00 96.00 85 MET A N 1
ATOM 653 C CA . MET A 1 85 ? 1.630 -3.157 -7.460 1.00 96.00 85 MET A CA 1
ATOM 654 C C . MET A 1 85 ? 2.013 -2.861 -8.917 1.00 96.00 85 MET A C 1
ATOM 656 O O . MET A 1 85 ? 1.356 -3.375 -9.816 1.00 96.00 85 MET A O 1
ATOM 660 N N . ILE A 1 86 ? 3.093 -2.109 -9.170 1.00 96.75 86 ILE A N 1
ATOM 661 C CA . ILE A 1 86 ? 3.560 -1.801 -10.536 1.00 96.75 86 ILE A CA 1
ATOM 662 C C . ILE A 1 86 ? 3.844 -3.090 -11.323 1.00 96.75 86 ILE A C 1
ATOM 664 O O . ILE A 1 86 ? 3.430 -3.223 -12.479 1.00 96.75 86 ILE A O 1
ATOM 668 N N . LEU A 1 87 ? 4.541 -4.050 -10.705 1.00 97.06 87 LEU A N 1
ATOM 669 C CA . LEU A 1 87 ? 4.863 -5.334 -11.333 1.00 97.06 87 LEU A CA 1
ATOM 670 C C . LEU A 1 87 ? 3.613 -6.182 -11.560 1.00 97.06 87 LEU A C 1
ATOM 672 O O . LEU A 1 87 ? 3.442 -6.725 -12.648 1.00 97.06 87 LEU A O 1
ATOM 676 N N . PHE A 1 88 ? 2.739 -6.282 -10.559 1.00 97.31 88 PHE A N 1
ATOM 677 C CA . PHE A 1 88 ? 1.503 -7.046 -10.661 1.00 97.31 88 PHE A CA 1
ATOM 678 C C . PHE A 1 88 ? 0.599 -6.489 -11.765 1.00 97.31 88 PHE A C 1
ATOM 680 O O . PHE A 1 88 ? 0.176 -7.231 -12.649 1.00 97.31 88 PHE A O 1
ATOM 687 N N . GLU A 1 89 ? 0.370 -5.175 -11.790 1.00 96.94 89 GLU A N 1
ATOM 688 C CA . GLU A 1 89 ? -0.427 -4.537 -12.838 1.00 96.94 89 GLU A CA 1
ATOM 689 C C . GLU A 1 89 ? 0.204 -4.742 -14.224 1.00 96.94 89 GLU A C 1
ATOM 691 O O . GLU A 1 89 ? -0.503 -5.035 -15.188 1.00 96.94 89 GLU A O 1
ATOM 696 N N . LYS A 1 90 ? 1.538 -4.661 -14.339 1.00 97.25 90 LYS A N 1
ATOM 697 C CA . LYS A 1 90 ? 2.234 -4.852 -15.619 1.00 97.25 90 LYS A CA 1
ATOM 698 C C . LYS A 1 90 ? 2.162 -6.291 -16.124 1.00 97.25 90 LYS A C 1
ATOM 700 O O . LYS A 1 90 ? 1.895 -6.502 -17.305 1.00 97.25 90 LYS A O 1
ATOM 705 N N . PHE A 1 91 ? 2.474 -7.261 -15.269 1.00 97.19 91 PHE A N 1
ATOM 706 C CA . PHE A 1 91 ? 2.720 -8.641 -15.686 1.00 97.19 91 PHE A CA 1
ATOM 707 C C . PHE A 1 91 ? 1.524 -9.563 -15.476 1.00 97.19 91 PHE A C 1
ATOM 709 O O . PHE A 1 91 ? 1.268 -10.388 -16.344 1.00 97.19 91 PHE A O 1
ATOM 716 N N . ALA A 1 92 ? 0.788 -9.424 -14.371 1.00 97.56 92 ALA A N 1
ATOM 717 C CA . ALA A 1 92 ? -0.385 -10.255 -14.106 1.00 97.56 92 ALA A CA 1
ATOM 718 C C . ALA A 1 92 ? -1.639 -9.698 -14.794 1.00 97.56 92 ALA A C 1
ATOM 720 O O . ALA A 1 92 ? -2.401 -10.454 -15.384 1.00 97.56 92 ALA A O 1
ATOM 721 N N . GLN A 1 93 ? -1.820 -8.372 -14.773 1.00 97.25 93 GLN A N 1
ATOM 722 C CA . GLN A 1 93 ? -2.998 -7.719 -15.364 1.00 97.25 93 GLN A CA 1
ATOM 723 C C . GLN A 1 93 ? -2.758 -7.174 -16.777 1.00 97.25 93 GLN A C 1
ATOM 725 O O . GLN A 1 93 ? -3.659 -6.577 -17.365 1.00 97.25 93 GLN A O 1
ATOM 730 N N . HIS A 1 94 ? -1.551 -7.355 -17.325 1.00 96.69 94 HIS A N 1
ATOM 731 C CA . HIS A 1 94 ? -1.161 -6.884 -18.657 1.00 96.69 94 HIS A CA 1
ATOM 732 C C . HIS A 1 94 ? -1.449 -5.389 -18.905 1.00 96.69 94 HIS A C 1
ATOM 734 O O . HIS A 1 94 ? -1.692 -4.967 -20.039 1.00 96.69 94 HIS A O 1
ATOM 740 N N . GLN A 1 95 ? -1.418 -4.559 -17.857 1.00 96.94 95 GLN A N 1
ATOM 741 C CA . GLN A 1 95 ? -1.647 -3.126 -17.972 1.00 96.94 95 GLN A CA 1
ATOM 742 C C . GLN A 1 95 ? -0.349 -2.425 -18.399 1.00 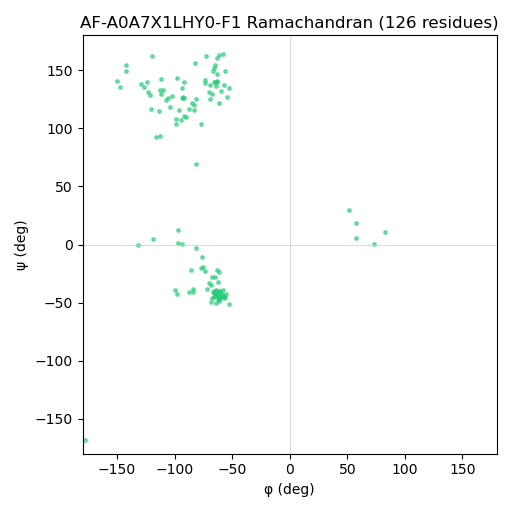96.94 95 GLN A C 1
ATOM 744 O O . GLN A 1 95 ? 0.624 -2.414 -17.635 1.00 96.94 95 GLN A O 1
ATOM 749 N N . PRO A 1 96 ? -0.308 -1.796 -19.590 1.00 97.50 96 PRO A N 1
ATOM 750 C CA . PRO A 1 96 ? 0.897 -1.132 -20.060 1.00 97.50 96 PRO A CA 1
ATOM 751 C C . PRO A 1 96 ? 1.223 0.081 -19.178 1.00 97.50 96 PRO A C 1
ATOM 753 O O . PRO A 1 96 ? 0.335 0.735 -18.624 1.00 97.50 96 PRO A O 1
ATOM 756 N N . LEU A 1 97 ? 2.515 0.389 -19.041 1.00 98.06 97 LEU A N 1
ATOM 757 C CA . LEU A 1 97 ? 2.994 1.366 -18.056 1.00 98.06 97 LEU A CA 1
ATOM 758 C C . LEU A 1 97 ? 2.501 2.794 -18.319 1.00 98.06 97 LEU A C 1
ATOM 760 O O . LEU A 1 97 ? 2.325 3.549 -17.369 1.00 98.06 97 LEU A O 1
ATOM 764 N N . ASN A 1 98 ? 2.220 3.163 -19.572 1.00 97.81 98 ASN A N 1
ATOM 765 C CA . ASN A 1 98 ? 1.629 4.467 -19.884 1.00 97.81 98 ASN A CA 1
ATOM 766 C C . ASN A 1 98 ? 0.222 4.592 -19.279 1.00 97.81 98 ASN A C 1
ATOM 768 O O . ASN A 1 98 ? -0.101 5.611 -18.681 1.00 97.81 98 ASN A O 1
ATOM 772 N N . ARG A 1 99 ? -0.579 3.520 -19.325 1.00 97.81 99 ARG A N 1
ATOM 773 C CA . ARG A 1 99 ? -1.909 3.498 -18.706 1.00 97.81 99 ARG A CA 1
ATOM 774 C C . ARG A 1 99 ? -1.828 3.503 -17.179 1.00 97.81 99 ARG A C 1
ATOM 776 O O . ARG A 1 99 ? -2.711 4.058 -16.531 1.00 97.81 99 ARG A O 1
ATOM 783 N N . GLN A 1 100 ? -0.805 2.877 -16.593 1.00 97.38 100 GLN A N 1
ATOM 784 C CA . GLN A 1 100 ? -0.556 2.993 -15.150 1.00 97.38 100 GLN A CA 1
ATOM 785 C C . GLN A 1 100 ? -0.209 4.440 -14.776 1.00 97.38 100 GLN A C 1
ATOM 787 O O . GLN A 1 100 ? -0.860 5.008 -13.907 1.00 97.38 100 GLN A O 1
ATOM 792 N N . SER A 1 101 ? 0.741 5.055 -15.486 1.00 98.00 101 SER A N 1
ATOM 793 C CA . SER A 1 101 ? 1.147 6.456 -15.304 1.00 98.00 101 SER A CA 1
ATOM 794 C C . SER A 1 101 ? -0.047 7.417 -15.370 1.00 98.00 101 SER A C 1
ATOM 796 O O . SER A 1 101 ? -0.287 8.158 -14.420 1.00 98.00 101 SER A O 1
ATOM 798 N N . GLU A 1 102 ? -0.876 7.326 -16.415 1.00 97.62 102 GLU A N 1
ATOM 799 C CA . GLU A 1 102 ? -2.085 8.150 -16.560 1.00 97.62 10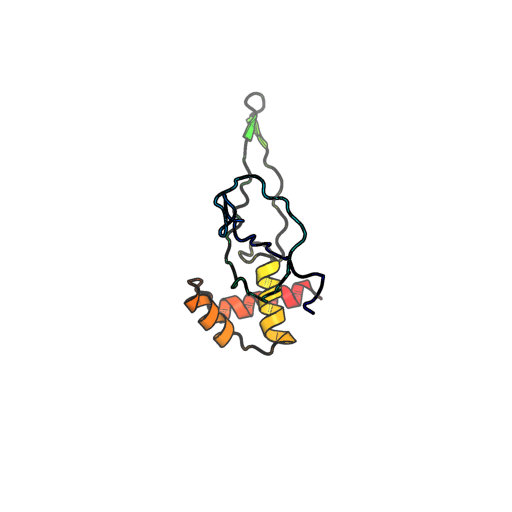2 GLU A CA 1
ATOM 800 C C . GLU A 1 102 ? -3.072 7.963 -15.399 1.00 97.62 102 GLU A C 1
ATOM 802 O O . GLU A 1 102 ? -3.641 8.932 -14.893 1.00 97.62 102 GLU A O 1
ATOM 807 N N . ARG A 1 103 ? -3.284 6.717 -14.953 1.00 95.50 103 ARG A N 1
ATOM 808 C CA . ARG A 1 103 ? -4.151 6.432 -13.803 1.00 95.50 103 ARG A CA 1
ATOM 809 C C . ARG A 1 103 ? -3.583 7.042 -12.524 1.00 95.50 103 ARG A C 1
ATOM 811 O O . ARG A 1 103 ? -4.338 7.594 -11.734 1.00 95.50 103 ARG A O 1
ATOM 818 N N . TYR A 1 104 ? -2.274 6.942 -12.312 1.00 96.06 104 TYR A N 1
ATOM 819 C CA . TYR A 1 104 ? -1.619 7.472 -11.118 1.00 96.06 104 TYR A CA 1
ATOM 820 C C . TYR A 1 104 ? -1.722 9.002 -11.094 1.00 96.06 104 TYR A C 1
ATOM 822 O O . TYR A 1 104 ? -2.102 9.567 -10.070 1.00 96.06 104 TYR A O 1
ATOM 830 N N . ALA A 1 105 ? -1.534 9.654 -12.245 1.00 97.00 105 ALA A N 1
ATOM 831 C CA . ALA A 1 105 ? -1.704 11.095 -12.394 1.00 97.00 105 ALA A CA 1
ATOM 832 C C . ALA A 1 105 ? -3.140 11.555 -12.081 1.00 97.00 105 ALA A C 1
ATOM 834 O O . ALA A 1 105 ? -3.328 12.554 -11.389 1.00 97.00 105 ALA A O 1
ATOM 835 N N . ARG A 1 106 ? -4.165 10.799 -12.507 1.00 95.31 106 ARG A N 1
ATOM 836 C CA . ARG A 1 106 ? -5.576 11.077 -12.152 1.00 95.31 106 ARG A CA 1
ATOM 837 C C . ARG A 1 106 ? -5.859 10.978 -10.655 1.00 95.31 106 ARG A C 1
ATOM 839 O O . ARG A 1 106 ? -6.827 11.561 -10.183 1.00 95.31 106 ARG A O 1
ATOM 846 N N . GLU A 1 107 ? -5.023 10.259 -9.919 1.00 94.88 107 GLU A N 1
ATOM 847 C CA . GLU A 1 107 ? -5.102 10.137 -8.465 1.00 94.88 107 GLU A CA 1
ATOM 848 C C . GLU A 1 107 ? -4.159 11.113 -7.738 1.00 94.88 107 GLU A C 1
ATOM 850 O O . GLU A 1 107 ? -3.948 10.993 -6.533 1.00 94.88 107 GLU A O 1
ATOM 855 N N . GLY A 1 108 ? -3.596 12.091 -8.457 1.00 95.19 108 GLY A N 1
ATOM 856 C CA . GLY A 1 108 ? -2.727 13.129 -7.900 1.00 95.19 108 GLY A CA 1
ATOM 857 C C . GLY A 1 108 ? -1.267 12.708 -7.715 1.00 95.19 108 GLY A C 1
ATOM 858 O O . GLY A 1 108 ? -0.505 13.437 -7.086 1.00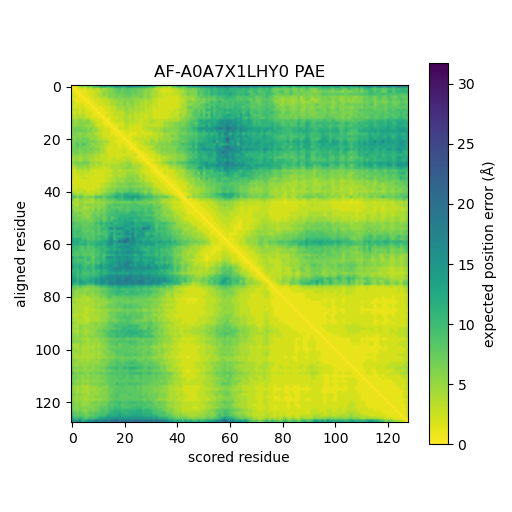 95.19 108 GLY A O 1
ATOM 859 N N . VAL A 1 109 ? -0.862 11.553 -8.254 1.00 96.19 109 VAL A N 1
ATOM 860 C CA . VAL A 1 109 ? 0.510 11.037 -8.164 1.00 96.19 109 VAL A CA 1
ATOM 861 C C . VAL A 1 109 ? 1.118 10.956 -9.559 1.00 96.19 109 VAL A C 1
ATOM 863 O O . VAL A 1 109 ? 0.967 9.965 -10.271 1.00 96.19 109 VAL A O 1
ATOM 866 N N . ASP A 1 110 ? 1.813 12.019 -9.953 1.00 95.94 110 ASP A N 1
ATOM 867 C CA . ASP A 1 110 ? 2.464 12.092 -11.258 1.00 95.94 110 ASP A CA 1
ATOM 868 C C . ASP A 1 110 ? 3.768 11.278 -11.270 1.00 95.94 110 ASP A C 1
ATOM 870 O O . ASP A 1 110 ? 4.787 11.667 -10.695 1.00 95.94 110 ASP A O 1
ATOM 874 N N . LEU A 1 111 ? 3.718 10.102 -11.897 1.00 96.31 111 LEU A N 1
ATOM 875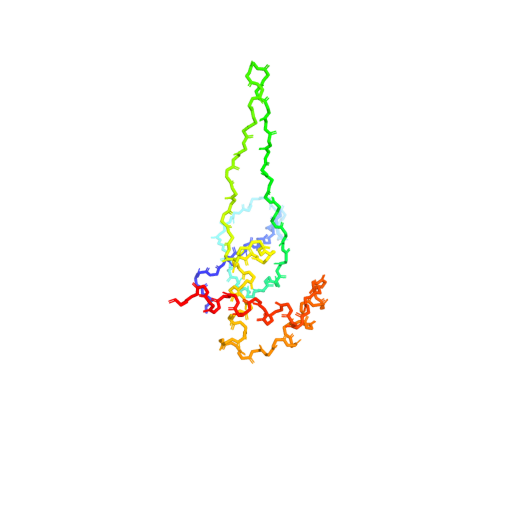 C CA . LEU A 1 111 ? 4.871 9.235 -12.116 1.00 96.31 111 LEU A CA 1
ATOM 876 C C . LEU A 1 111 ? 5.052 9.025 -13.609 1.00 96.31 111 LEU A C 1
ATOM 878 O O . LEU A 1 111 ? 4.210 8.411 -14.268 1.00 96.31 111 LEU A O 1
ATOM 882 N N . SER A 1 112 ? 6.182 9.495 -14.129 1.00 97.12 112 SER A N 1
ATOM 883 C CA . SER A 1 112 ? 6.492 9.383 -15.550 1.00 97.12 112 SER A CA 1
ATOM 884 C C . SER A 1 112 ? 6.652 7.923 -15.996 1.00 97.12 112 SER A C 1
ATOM 886 O O . SER A 1 112 ? 7.043 7.041 -15.223 1.00 97.12 112 SER A O 1
ATOM 888 N N . LEU A 1 113 ? 6.403 7.673 -17.283 1.00 97.62 113 LEU A N 1
ATOM 889 C CA . LEU A 1 113 ? 6.600 6.360 -17.898 1.00 97.62 113 LEU A CA 1
ATOM 890 C C . LEU A 1 113 ? 8.031 5.831 -17.708 1.00 97.62 113 LEU A C 1
ATOM 892 O O . LEU A 1 113 ? 8.202 4.648 -17.412 1.00 97.62 113 LEU A O 1
ATOM 896 N N . SER A 1 114 ? 9.044 6.689 -17.865 1.00 97.44 114 SER A N 1
ATOM 897 C CA . SER A 1 114 ? 10.449 6.311 -17.677 1.00 97.44 114 SER A CA 1
ATOM 898 C C . SER A 1 114 ? 10.721 5.922 -16.229 1.00 97.44 114 SER A C 1
ATOM 900 O O . SER A 1 114 ? 11.274 4.855 -15.992 1.00 97.44 114 SER A O 1
ATOM 902 N N . THR A 1 115 ? 10.219 6.693 -15.259 1.00 96.19 115 THR A N 1
ATOM 903 C CA . THR A 1 115 ? 10.328 6.344 -13.835 1.00 96.19 115 THR A CA 1
ATOM 904 C C . THR A 1 115 ? 9.729 4.968 -13.543 1.00 96.19 115 THR A C 1
ATOM 906 O O . THR A 1 115 ? 10.348 4.164 -12.847 1.00 96.19 115 THR A O 1
ATOM 909 N N . LEU A 1 116 ? 8.543 4.663 -14.082 1.00 97.44 116 LEU A N 1
ATOM 910 C CA . LEU A 1 116 ? 7.920 3.348 -13.911 1.00 97.44 116 LEU A CA 1
ATOM 911 C C . LEU A 1 116 ? 8.729 2.229 -14.587 1.00 97.44 116 LEU A C 1
ATOM 913 O O . LEU A 1 116 ? 8.869 1.147 -14.018 1.00 97.44 116 LEU A O 1
ATOM 917 N N . ALA A 1 117 ? 9.278 2.475 -15.779 1.00 97.19 117 ALA A N 1
ATOM 918 C CA . ALA A 1 117 ? 10.131 1.516 -16.477 1.00 97.19 117 ALA A CA 1
ATOM 919 C C . ALA A 1 117 ? 11.419 1.217 -15.693 1.00 97.19 117 ALA A C 1
ATOM 921 O O . ALA A 1 117 ? 11.7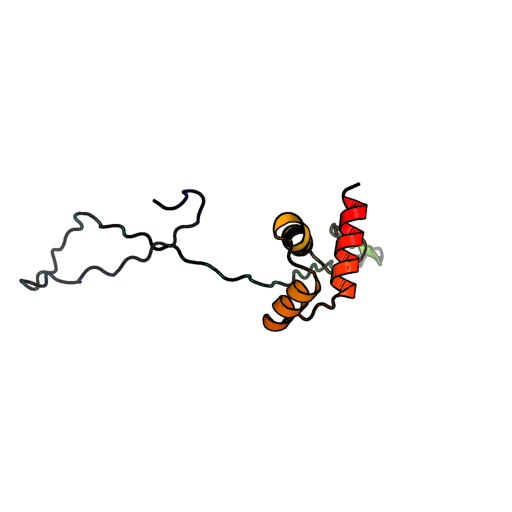67 0.045 -15.531 1.00 97.19 117 ALA A O 1
ATOM 922 N N . ASP A 1 118 ? 12.058 2.246 -15.134 1.00 95.56 118 ASP A N 1
ATOM 923 C CA . ASP A 1 118 ? 13.243 2.114 -14.285 1.00 95.56 118 ASP A CA 1
ATOM 924 C C . ASP A 1 118 ? 12.942 1.273 -13.039 1.00 95.56 118 ASP A C 1
ATOM 926 O O . ASP A 1 118 ? 13.717 0.383 -12.690 1.00 95.56 118 ASP A O 1
ATOM 930 N N . GLN A 1 119 ? 11.784 1.486 -12.396 1.00 96.00 119 GLN A N 1
ATOM 931 C CA . GLN A 1 119 ? 11.375 0.675 -11.243 1.00 96.00 119 GLN A CA 1
ATOM 932 C C . GLN A 1 119 ? 11.140 -0.794 -11.612 1.00 96.00 119 GLN A C 1
ATOM 934 O O . GLN A 1 119 ? 11.533 -1.684 -10.856 1.00 96.00 119 GLN A O 1
ATOM 939 N N . VAL A 1 120 ? 10.546 -1.071 -12.778 1.00 96.38 120 VAL A N 1
ATOM 940 C CA . VAL A 1 120 ? 10.401 -2.450 -13.272 1.00 96.38 120 VAL A CA 1
ATOM 941 C C . VAL A 1 120 ? 11.772 -3.090 -13.494 1.00 96.38 120 VAL A C 1
ATOM 943 O O . VAL A 1 120 ? 11.978 -4.231 -13.083 1.00 96.38 120 VAL A O 1
ATOM 946 N N . GLY A 1 121 ? 12.714 -2.360 -14.098 1.00 95.12 121 GLY A N 1
ATOM 947 C CA . GLY A 1 121 ? 14.087 -2.826 -14.298 1.00 95.12 121 GLY A CA 1
ATOM 948 C C . GLY A 1 121 ? 14.804 -3.128 -12.980 1.00 95.12 121 GLY A C 1
ATOM 949 O O . GLY A 1 121 ? 15.388 -4.201 -12.832 1.00 95.12 121 G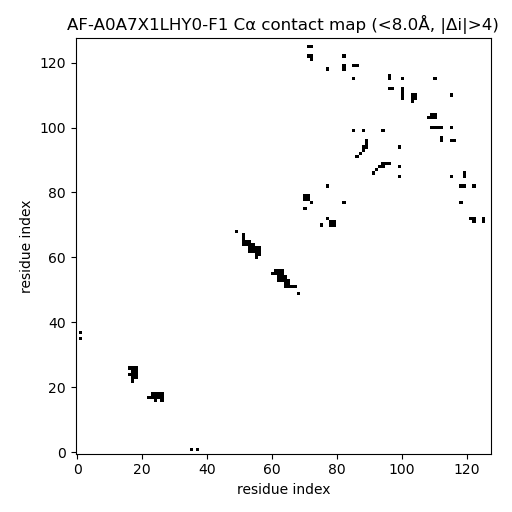LY A O 1
ATOM 950 N N . ALA A 1 122 ? 14.699 -2.227 -11.999 1.00 94.19 122 ALA A N 1
ATOM 951 C CA . ALA A 1 122 ? 15.287 -2.405 -10.673 1.00 94.19 122 ALA A CA 1
ATOM 952 C C . ALA A 1 122 ? 14.734 -3.646 -9.956 1.00 94.19 122 ALA A C 1
ATOM 954 O O . ALA A 1 122 ? 15.502 -4.451 -9.432 1.00 94.19 122 ALA A O 1
ATOM 955 N N . CYS A 1 123 ? 13.416 -3.854 -9.989 1.00 94.50 123 CYS A N 1
ATOM 956 C CA . CYS A 1 123 ? 12.807 -5.033 -9.378 1.00 94.50 123 CYS A CA 1
ATOM 957 C C . CYS A 1 123 ? 13.196 -6.328 -10.093 1.00 94.50 123 CYS A C 1
ATOM 959 O O . CYS A 1 123 ? 13.486 -7.325 -9.441 1.00 94.50 123 CYS A O 1
ATOM 961 N N . ALA A 1 124 ? 13.233 -6.317 -11.427 1.00 93.50 124 ALA A N 1
ATOM 962 C CA . ALA A 1 124 ? 13.666 -7.474 -12.201 1.00 93.50 124 ALA A CA 1
ATOM 963 C C . ALA A 1 124 ? 15.128 -7.843 -11.914 1.00 93.50 124 ALA A C 1
ATOM 965 O O . ALA A 1 124 ? 15.472 -9.017 -11.963 1.00 93.50 124 ALA A O 1
ATOM 966 N N . ALA A 1 125 ? 15.990 -6.867 -11.615 1.00 92.81 125 ALA A N 1
ATOM 967 C CA . ALA A 1 125 ? 17.357 -7.129 -11.176 1.00 92.81 125 ALA A CA 1
ATOM 968 C C . ALA A 1 125 ? 17.417 -7.691 -9.747 1.00 92.81 125 ALA A C 1
ATOM 970 O O . ALA A 1 125 ? 18.222 -8.577 -9.491 1.00 92.81 125 ALA A O 1
ATOM 971 N N . ALA A 1 126 ? 16.565 -7.206 -8.839 1.00 90.31 126 ALA A N 1
ATOM 972 C CA . ALA A 1 126 ? 16.533 -7.639 -7.441 1.00 90.31 126 ALA A CA 1
ATOM 973 C C . ALA A 1 126 ? 15.931 -9.043 -7.224 1.00 90.31 126 ALA A C 1
ATOM 975 O O . ALA A 1 126 ? 16.198 -9.657 -6.197 1.00 90.31 126 ALA A O 1
ATOM 976 N N . LEU A 1 127 ? 15.101 -9.528 -8.154 1.00 87.50 127 LEU A N 1
ATOM 977 C CA . LEU A 1 127 ? 14.443 -10.843 -8.090 1.00 87.50 127 LEU A CA 1
ATOM 978 C C . LEU A 1 127 ? 15.209 -11.965 -8.816 1.00 87.50 127 LEU A C 1
ATOM 980 O O . LEU A 1 127 ? 14.708 -13.087 -8.875 1.00 87.50 127 LEU A O 1
ATOM 984 N N . LYS A 1 128 ? 16.368 -11.659 -9.408 1.00 76.38 128 LYS A N 1
ATOM 985 C CA . LYS A 1 128 ? 17.276 -12.662 -9.985 1.00 76.38 128 LYS A CA 1
ATOM 986 C C . LYS A 1 128 ? 18.094 -13.332 -8.895 1.00 76.38 128 LYS A C 1
ATOM 988 O O . LYS A 1 128 ? 18.306 -14.554 -9.034 1.00 76.38 128 LYS A O 1
#

Solvent-accessible surface area (backbone atoms only — not comparable to full-atom values): 8849 Å² total; per-residue (Å²): 137,78,70,83,87,57,88,81,86,85,84,77,79,81,75,76,79,40,40,92,89,77,64,46,66,88,75,79,91,87,80,83,87,87,82,90,79,94,81,81,82,74,92,80,90,83,83,86,83,86,83,71,68,74,46,65,42,89,89,76,67,49,74,47,62,69,79,83,78,92,61,91,42,89,95,52,88,65,52,70,68,58,51,51,47,55,50,41,40,40,70,75,64,65,42,54,58,63,62,50,22,56,52,34,38,78,72,74,45,83,48,53,53,64,60,52,50,51,50,51,51,53,50,60,62,73,75,108

Sequence (128 aa):
PFPEHLPRERVVIAAPASCPCCGSAKLSKLGEDITETLEVIPRQWKVIQTVREKFSCRECEKITQPPAPFHVTPRGFAGPNLLAMILFEKFAQHQPLNRQSERYAREGVDLSLSTLADQVGACAAALK